Protein AF-A0A7C1A0F2-F1 (afdb_monomer_lite)

Foldseek 3Di:
DQVCVVVVDDPPWDWDADQQQQWIFTVDPTDIDHGDHDDPVVVQQVVLVHDVSSCVVPVVPDD

Secondary structure (DSSP, 8-state):
--TTHHHH--TT-EEEEETTTTEEEEETTTEEEE-PPPPHHHHHHHHTTSHHHHHHHHS----

Radius of gyration: 15.67 Å; chains: 1; bounding box: 32×18×43 Å

pLDDT: mean 88.23, std 8.45, range [61.31, 96.0]

Sequence (63 aa):
KCPDIIKKVHQSDLIKINLQDGLITLYNPERKISIEKYPPQLLSILKNEGLILYLKKYKKYCH

Structure (mmCIF, N/CA/C/O backbone):
data_AF-A0A7C1A0F2-F1
#
_entry.id   AF-A0A7C1A0F2-F1
#
loop_
_atom_site.group_PDB
_atom_site.id
_atom_site.type_symbol
_atom_site.label_atom_id
_atom_site.label_alt_id
_atom_site.label_comp_id
_atom_site.label_asym_id
_atom_site.label_entity_id
_atom_site.label_seq_id
_atom_site.pdbx_PDB_ins_code
_atom_site.Cartn_x
_atom_site.Cartn_y
_atom_site.Cartn_z
_atom_site.occupancy
_atom_site.B_iso_or_equiv
_atom_site.auth_seq_id
_atom_site.auth_comp_id
_atom_site.auth_asym_id
_atom_site.auth_atom_id
_atom_site.pdbx_PDB_model_num
ATOM 1 N N . LYS A 1 1 ? 2.639 -10.141 4.795 1.00 67.69 1 LYS A N 1
ATOM 2 C CA . LYS A 1 1 ? 1.182 -10.505 4.870 1.00 67.69 1 LYS A CA 1
ATOM 3 C C . LYS A 1 1 ? 0.524 -9.861 6.106 1.00 67.69 1 LYS A C 1
ATOM 5 O O . LYS A 1 1 ? 1.242 -9.603 7.059 1.00 67.69 1 LYS A O 1
ATOM 10 N N . CYS A 1 2 ? -0.799 -9.624 6.123 1.00 79.44 2 CYS A N 1
ATOM 11 C CA . CYS A 1 2 ? -1.545 -9.149 7.311 1.00 79.44 2 CYS A CA 1
ATOM 12 C C . CYS A 1 2 ? -2.806 -10.009 7.548 1.00 79.44 2 CYS A C 1
ATOM 14 O O . CYS A 1 2 ? -3.897 -9.624 7.138 1.00 79.44 2 CYS A O 1
ATOM 16 N N . PRO A 1 3 ? -2.666 -11.213 8.124 1.00 75.94 3 PRO A N 1
ATOM 17 C CA . PRO A 1 3 ? -3.771 -12.172 8.219 1.00 75.94 3 PRO A CA 1
ATOM 18 C C . PRO A 1 3 ? -4.916 -11.686 9.121 1.00 75.94 3 PRO A C 1
ATOM 20 O O . PRO A 1 3 ? -6.078 -11.967 8.844 1.00 75.94 3 PRO A O 1
ATOM 23 N N . ASP A 1 4 ? -4.610 -10.902 10.155 1.00 82.88 4 ASP A N 1
ATOM 24 C CA . ASP A 1 4 ? -5.613 -10.430 11.116 1.00 82.88 4 ASP A CA 1
ATOM 25 C C . ASP A 1 4 ? -6.424 -9.227 10.629 1.00 82.88 4 ASP A C 1
ATOM 27 O O . ASP A 1 4 ? -7.326 -8.779 11.335 1.00 82.88 4 ASP A O 1
ATOM 31 N N . ILE A 1 5 ? -6.129 -8.686 9.442 1.00 83.50 5 ILE A N 1
ATOM 32 C CA . ILE A 1 5 ? -6.816 -7.485 8.960 1.00 83.50 5 ILE A CA 1
ATOM 33 C C . ILE A 1 5 ? -8.309 -7.721 8.749 1.00 83.50 5 ILE A C 1
ATOM 35 O O . ILE A 1 5 ? -9.116 -6.875 9.112 1.00 83.50 5 ILE A O 1
ATOM 39 N N . ILE A 1 6 ? -8.679 -8.912 8.275 1.00 82.12 6 ILE A N 1
ATOM 40 C CA . ILE A 1 6 ? -10.074 -9.305 8.036 1.00 82.12 6 ILE A CA 1
ATOM 41 C C . ILE A 1 6 ? -10.875 -9.313 9.348 1.00 82.12 6 ILE A C 1
ATOM 43 O O . ILE A 1 6 ? -12.073 -9.068 9.341 1.00 82.12 6 ILE A O 1
ATOM 47 N N . LYS A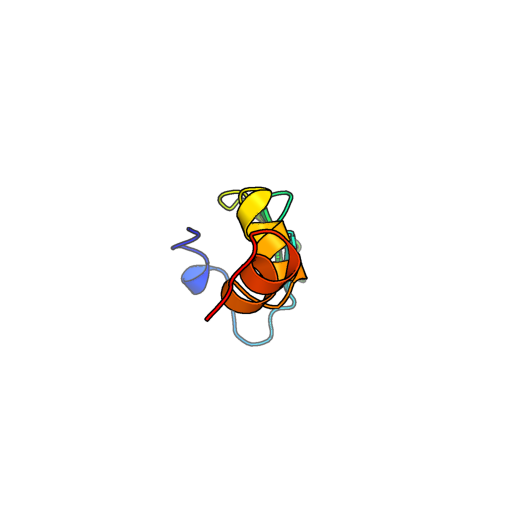 1 7 ? -10.219 -9.553 10.491 1.00 83.31 7 LYS A N 1
ATOM 48 C CA . LYS A 1 7 ? -10.863 -9.526 11.814 1.00 83.31 7 LYS A CA 1
ATOM 49 C C . LYS A 1 7 ? -10.962 -8.117 12.407 1.00 83.31 7 LYS A C 1
ATOM 51 O O . LYS A 1 7 ? -11.687 -7.929 13.377 1.00 83.31 7 LYS A O 1
ATOM 56 N N . LYS A 1 8 ? -10.176 -7.162 11.899 1.00 79.88 8 LYS A N 1
ATOM 57 C CA . LYS A 1 8 ? -9.994 -5.821 12.486 1.00 79.88 8 LYS A CA 1
ATOM 58 C C . LYS A 1 8 ? -10.667 -4.704 11.697 1.00 79.88 8 LYS A C 1
ATOM 60 O O . LYS A 1 8 ? -10.779 -3.607 12.231 1.00 79.88 8 LYS A O 1
ATOM 65 N N . VAL A 1 9 ? -11.037 -4.974 10.450 1.00 85.19 9 VAL A N 1
ATOM 66 C CA . VAL A 1 9 ? -11.612 -4.006 9.520 1.00 85.19 9 VAL A CA 1
ATOM 67 C C . VAL A 1 9 ? -13.056 -4.383 9.250 1.00 85.19 9 VAL A C 1
ATOM 69 O O . VAL A 1 9 ? -13.347 -5.527 8.898 1.00 85.19 9 VAL A O 1
ATOM 72 N N . HIS A 1 10 ? -13.944 -3.413 9.390 1.00 85.38 10 HIS A N 1
ATOM 73 C CA . HIS A 1 10 ? -15.349 -3.538 9.050 1.00 85.38 10 HIS A CA 1
ATOM 74 C C . HIS A 1 10 ? -15.635 -2.900 7.690 1.00 85.38 10 HIS A C 1
ATOM 76 O O . HIS A 1 10 ? -14.891 -2.058 7.180 1.00 85.38 10 HIS A O 1
ATOM 82 N N . GLN A 1 11 ? -16.731 -3.328 7.068 1.00 84.06 11 GLN A N 1
ATOM 83 C CA . GLN A 1 11 ? -17.222 -2.673 5.864 1.00 84.06 11 GLN A CA 1
ATOM 84 C C . GLN A 1 11 ? -17.521 -1.199 6.177 1.00 84.06 11 GLN A C 1
ATOM 86 O O . GLN A 1 11 ? -18.108 -0.901 7.213 1.00 84.06 11 GLN A O 1
ATOM 91 N N . SER A 1 12 ? -17.133 -0.307 5.263 1.00 86.25 12 SER A N 1
ATOM 92 C CA . SER A 1 12 ? -17.231 1.159 5.394 1.00 86.25 12 SER A CA 1
ATOM 93 C C . SER A 1 12 ? -16.183 1.826 6.292 1.00 86.25 12 SER A C 1
ATOM 95 O O . SER A 1 12 ? -16.194 3.054 6.396 1.00 86.25 12 SER A O 1
ATOM 97 N N . ASP A 1 13 ? -15.242 1.073 6.873 1.00 88.62 13 ASP A N 1
ATOM 98 C CA . ASP A 1 13 ? -14.096 1.677 7.555 1.00 88.62 13 ASP A CA 1
ATOM 99 C C . ASP A 1 13 ? -13.251 2.489 6.569 1.00 88.62 13 ASP A C 1
ATOM 101 O O . ASP A 1 13 ? -12.928 2.050 5.459 1.00 88.62 13 ASP A O 1
ATOM 105 N N . LEU A 1 14 ? -12.837 3.678 7.003 1.00 91.31 14 LEU A N 1
ATOM 106 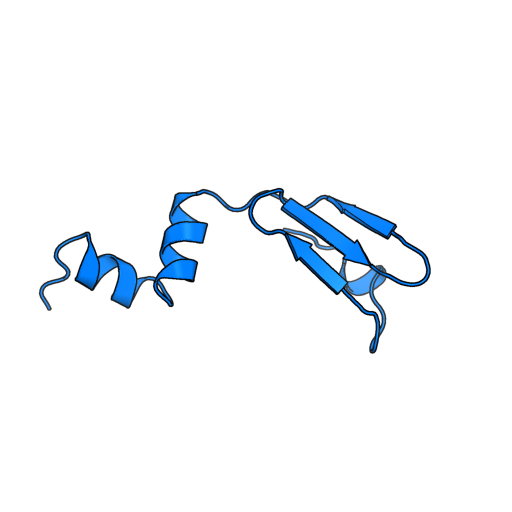C CA . LEU A 1 14 ? -11.864 4.474 6.271 1.00 91.31 14 LEU A CA 1
ATOM 107 C C . LEU A 1 14 ? -10.461 3.984 6.615 1.00 91.31 14 LEU A C 1
ATOM 109 O O . LEU A 1 14 ? -10.068 3.931 7.783 1.00 91.31 14 LEU A O 1
ATOM 113 N N . ILE A 1 15 ? -9.692 3.661 5.578 1.00 92.31 15 ILE A N 1
ATOM 114 C CA . ILE A 1 15 ? -8.363 3.072 5.713 1.00 92.31 15 ILE A CA 1
ATOM 115 C C . ILE A 1 15 ? -7.360 3.880 4.900 1.00 92.31 15 ILE A C 1
ATOM 117 O O . ILE A 1 15 ? -7.577 4.161 3.722 1.00 92.31 15 ILE A O 1
ATOM 121 N N . LYS A 1 16 ? -6.216 4.198 5.501 1.00 94.19 16 LYS A N 1
ATOM 122 C CA . LYS A 1 16 ? -5.031 4.686 4.793 1.00 94.19 16 LYS A CA 1
ATOM 123 C C . LYS A 1 16 ? -3.951 3.618 4.825 1.00 94.19 16 LYS A C 1
ATOM 125 O O . LYS A 1 16 ? -3.531 3.188 5.894 1.00 94.19 16 LYS A O 1
ATOM 130 N N . ILE A 1 17 ? -3.480 3.216 3.650 1.00 93.06 17 ILE A N 1
ATOM 131 C CA . ILE A 1 17 ? -2.437 2.199 3.498 1.00 93.06 17 ILE A CA 1
ATOM 132 C C . ILE A 1 17 ? -1.162 2.879 3.003 1.00 93.06 17 ILE A C 1
ATOM 134 O O . ILE A 1 17 ? -1.161 3.548 1.972 1.00 93.06 17 ILE A O 1
ATOM 138 N N . ASN A 1 18 ? -0.064 2.684 3.725 1.00 94.31 18 ASN A N 1
ATOM 139 C CA . ASN A 1 18 ? 1.275 3.081 3.321 1.00 94.31 18 ASN A CA 1
ATOM 140 C C . ASN A 1 18 ? 2.119 1.823 3.084 1.00 94.31 18 ASN A C 1
ATOM 142 O O . ASN A 1 18 ? 2.603 1.188 4.019 1.00 94.31 18 ASN A O 1
ATOM 146 N N . LEU A 1 19 ? 2.288 1.461 1.811 1.00 93.00 19 LEU A N 1
ATOM 147 C CA . LEU A 1 19 ? 3.039 0.269 1.402 1.00 93.00 19 LEU A CA 1
ATOM 148 C C . LEU A 1 19 ? 4.552 0.407 1.638 1.00 93.00 19 LEU A C 1
ATOM 150 O O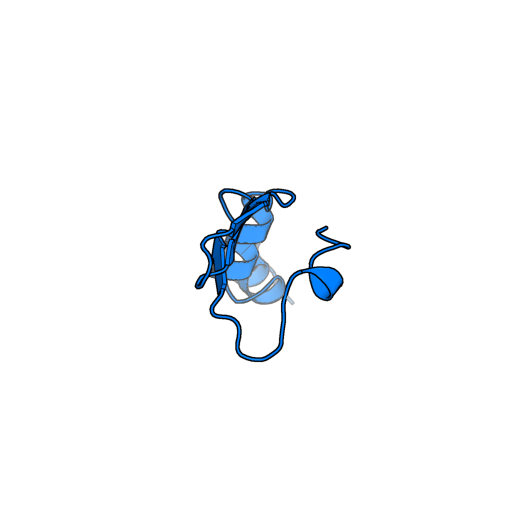 . LEU A 1 19 ? 5.226 -0.597 1.863 1.00 93.00 19 LEU A O 1
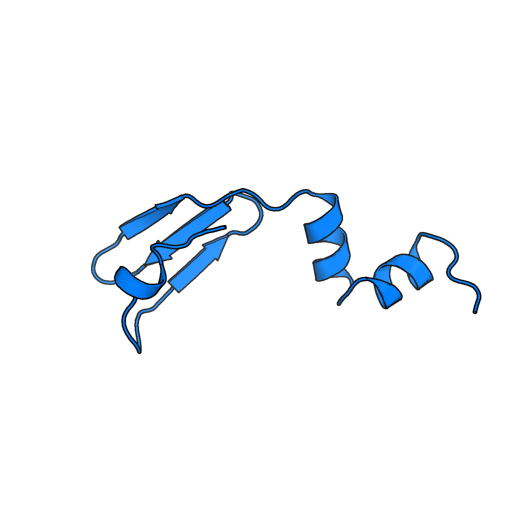ATOM 154 N N . GLN A 1 20 ? 5.078 1.635 1.590 1.00 94.12 20 GLN A N 1
ATOM 155 C CA . GLN A 1 20 ? 6.500 1.920 1.781 1.00 94.12 20 GLN A CA 1
ATOM 156 C C . GLN A 1 20 ? 6.910 1.736 3.243 1.00 94.12 20 GLN A C 1
ATOM 158 O O . GLN A 1 20 ? 7.901 1.067 3.535 1.00 94.12 20 GLN A O 1
ATOM 163 N N . ASP A 1 21 ? 6.108 2.269 4.161 1.00 93.88 21 ASP A N 1
ATOM 164 C CA . ASP A 1 21 ? 6.363 2.150 5.596 1.00 93.88 21 ASP A CA 1
ATOM 165 C C . ASP A 1 21 ? 5.779 0.868 6.196 1.00 93.88 21 ASP A C 1
ATOM 167 O O . ASP A 1 21 ? 6.094 0.532 7.337 1.00 93.88 21 ASP A O 1
ATOM 171 N N . GLY A 1 22 ? 4.974 0.130 5.425 1.00 92.81 22 GLY A N 1
ATOM 172 C CA . GLY A 1 22 ? 4.308 -1.086 5.881 1.00 92.81 22 GLY A CA 1
ATOM 173 C C . GLY A 1 22 ? 3.301 -0.786 6.986 1.00 92.81 22 GLY A C 1
ATOM 174 O O . GLY A 1 22 ? 3.304 -1.437 8.026 1.00 92.81 22 GLY A O 1
ATOM 175 N N . LEU A 1 23 ? 2.447 0.218 6.786 1.00 93.62 23 LEU A N 1
ATOM 176 C CA . LEU A 1 23 ? 1.509 0.673 7.807 1.00 93.62 23 LEU A CA 1
ATOM 177 C C . LEU A 1 23 ? 0.098 0.813 7.249 1.00 93.62 23 LEU A C 1
ATOM 179 O O . LEU A 1 23 ? -0.104 1.362 6.167 1.00 93.62 23 LEU A O 1
ATOM 183 N N . ILE A 1 24 ? -0.882 0.365 8.022 1.00 92.69 24 ILE A N 1
ATOM 184 C CA . ILE A 1 24 ? -2.301 0.572 7.755 1.00 92.69 24 ILE A CA 1
ATOM 185 C C . ILE A 1 24 ? -2.890 1.366 8.918 1.00 92.69 24 ILE A C 1
ATOM 187 O O . ILE A 1 24 ? -2.793 0.943 10.068 1.00 92.69 24 ILE A O 1
ATOM 191 N N . THR A 1 25 ? -3.501 2.507 8.620 1.00 93.12 25 THR A N 1
ATOM 192 C CA . THR A 1 25 ? -4.216 3.341 9.587 1.00 93.12 25 THR A CA 1
ATOM 193 C C . T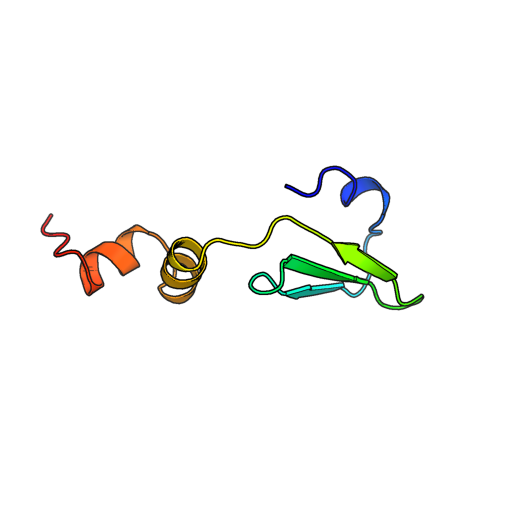HR A 1 25 ? -5.712 3.217 9.336 1.00 93.12 25 THR A C 1
ATOM 195 O O . THR A 1 25 ? -6.173 3.525 8.239 1.00 93.12 25 THR A O 1
ATOM 198 N N . LEU A 1 26 ? -6.456 2.775 10.344 1.00 91.50 26 LEU A N 1
ATOM 199 C CA . LEU A 1 26 ? -7.916 2.805 10.386 1.00 91.50 26 LEU A CA 1
ATOM 200 C C . LEU A 1 26 ? -8.355 4.084 11.083 1.00 91.50 26 LEU A C 1
ATOM 202 O O . LEU A 1 26 ? -7.751 4.451 12.091 1.00 91.50 26 LEU A O 1
ATOM 206 N N . TYR A 1 27 ? -9.378 4.747 10.557 1.00 88.62 27 TYR A N 1
ATOM 207 C CA . TYR A 1 27 ? -9.947 5.949 11.160 1.00 88.62 27 TYR A CA 1
ATOM 208 C C . TYR A 1 27 ? -11.257 5.619 11.877 1.00 88.62 27 TYR A C 1
ATOM 210 O O . TYR A 1 27 ? -12.034 4.802 11.397 1.00 88.62 27 TYR A O 1
ATOM 218 N N . ASN A 1 28 ? -11.509 6.310 12.993 1.00 81.12 28 ASN A N 1
ATOM 219 C CA . ASN A 1 28 ? -12.725 6.209 13.811 1.00 81.12 28 ASN A CA 1
ATOM 220 C C . ASN A 1 28 ? -12.979 4.825 14.449 1.00 81.12 28 ASN A C 1
ATOM 222 O O . ASN A 1 28 ? -13.895 4.120 14.035 1.00 81.12 28 ASN A O 1
ATOM 226 N N . PRO A 1 29 ? -12.260 4.451 15.528 1.00 84.00 29 PRO A N 1
ATOM 227 C CA . PRO A 1 29 ? -11.170 5.171 16.201 1.00 84.00 29 PRO A CA 1
ATOM 228 C C . PRO A 1 29 ? -9.817 4.982 15.497 1.00 84.00 29 PRO A C 1
ATOM 230 O O . PRO A 1 29 ? -9.605 3.975 14.825 1.00 84.00 29 PRO A O 1
ATOM 233 N N . GLU A 1 30 ? -8.880 5.924 15.674 1.00 89.75 30 GLU A N 1
ATOM 234 C CA . GLU A 1 30 ? -7.558 5.814 15.041 1.00 89.75 30 GLU A CA 1
ATOM 235 C C . GLU A 1 30 ? -6.804 4.577 15.556 1.00 89.75 30 GLU A C 1
ATOM 237 O O . GLU A 1 30 ? -6.459 4.480 16.736 1.00 89.75 30 GLU A O 1
ATOM 242 N N . ARG A 1 31 ? -6.544 3.614 14.666 1.00 89.44 31 ARG A N 1
ATOM 243 C CA . ARG A 1 31 ? -5.773 2.399 14.969 1.00 89.44 31 ARG A CA 1
ATOM 244 C C . ARG A 1 31 ? -4.727 2.161 13.896 1.00 89.44 31 ARG A C 1
ATOM 246 O O . ARG A 1 31 ? -5.014 2.236 12.706 1.00 89.44 31 ARG A O 1
ATOM 253 N N . LYS A 1 32 ? -3.511 1.829 14.324 1.00 90.81 32 LYS A N 1
ATOM 254 C CA . LYS A 1 32 ? -2.376 1.551 13.440 1.00 90.81 32 LYS A CA 1
ATOM 255 C C . LYS A 1 32 ? -2.051 0.064 13.458 1.00 90.81 32 LYS A C 1
ATOM 257 O O . LYS A 1 32 ? -1.898 -0.531 14.522 1.00 90.81 32 LYS A O 1
ATOM 262 N N . ILE A 1 33 ? -1.945 -0.531 12.278 1.00 90.62 33 ILE A N 1
ATOM 263 C CA . ILE A 1 33 ? -1.612 -1.938 12.074 1.00 90.62 33 ILE A CA 1
ATOM 264 C C . ILE A 1 33 ? -0.329 -1.990 11.252 1.00 90.62 33 ILE A C 1
ATOM 266 O O . ILE A 1 33 ? -0.288 -1.513 10.119 1.00 90.62 33 ILE A O 1
ATOM 270 N N . SER A 1 34 ? 0.719 -2.567 11.837 1.00 90.94 34 SER A N 1
ATOM 271 C CA . SER A 1 34 ? 1.968 -2.823 11.123 1.00 90.94 34 SER A CA 1
ATOM 272 C C . SER A 1 34 ? 1.802 -4.018 10.190 1.00 90.94 34 SER A C 1
ATOM 274 O O . SER A 1 34 ? 1.196 -5.032 10.553 1.00 90.94 34 SER A O 1
ATOM 276 N N . ILE A 1 35 ? 2.343 -3.892 8.986 1.00 90.69 35 ILE A N 1
ATOM 277 C CA . ILE A 1 35 ? 2.417 -4.947 7.988 1.00 90.69 35 ILE A CA 1
ATOM 278 C C . ILE A 1 35 ? 3.852 -5.065 7.486 1.00 90.69 35 ILE A C 1
ATOM 280 O O . ILE A 1 35 ? 4.678 -4.167 7.623 1.00 90.69 35 ILE A O 1
ATOM 284 N N . GLU A 1 36 ? 4.143 -6.195 6.862 1.00 90.88 36 GLU A N 1
ATOM 285 C CA . GLU A 1 36 ? 5.391 -6.370 6.133 1.00 90.88 36 GLU A CA 1
ATOM 286 C C . GLU A 1 36 ? 5.553 -5.277 5.065 1.00 90.88 36 GLU A C 1
ATOM 288 O O . GLU A 1 36 ? 4.667 -5.073 4.228 1.00 90.88 36 GLU A O 1
ATOM 293 N N . LYS A 1 37 ? 6.685 -4.567 5.119 1.00 92.12 37 LYS A N 1
ATOM 294 C CA . LYS A 1 37 ? 7.020 -3.500 4.173 1.00 92.12 37 LYS A CA 1
ATOM 295 C C . LYS A 1 37 ? 7.204 -4.072 2.778 1.00 92.12 37 LYS A C 1
ATOM 297 O O . LYS A 1 37 ? 7.814 -5.127 2.606 1.00 92.12 37 LYS A O 1
ATOM 302 N N . TYR A 1 38 ? 6.726 -3.348 1.774 1.00 94.06 38 TYR A N 1
ATOM 303 C CA . TYR A 1 38 ? 6.908 -3.785 0.398 1.00 94.06 38 TYR A CA 1
ATOM 304 C C . TYR A 1 38 ? 8.353 -3.517 -0.035 1.00 94.06 38 TYR A C 1
ATOM 306 O O . TYR A 1 38 ? 8.839 -2.395 0.132 1.00 94.06 38 TYR A O 1
ATOM 314 N N . PRO A 1 39 ? 9.046 -4.505 -0.629 1.00 94.69 39 PRO A N 1
ATOM 315 C CA . PRO A 1 39 ? 10.382 -4.286 -1.162 1.00 94.69 39 PRO A CA 1
ATOM 316 C C . PRO A 1 39 ? 10.390 -3.136 -2.187 1.00 94.69 39 PRO A C 1
ATOM 318 O O . PRO A 1 39 ? 9.460 -3.038 -2.996 1.00 94.69 39 PRO A O 1
ATOM 321 N N . PRO A 1 40 ? 11.450 -2.306 -2.250 1.00 94.75 40 PRO A N 1
ATOM 322 C CA . PRO A 1 40 ? 11.524 -1.179 -3.188 1.00 94.75 40 PRO A CA 1
ATOM 323 C C . PRO A 1 40 ? 11.338 -1.571 -4.661 1.00 94.75 40 PRO A C 1
ATOM 325 O O . PRO A 1 40 ? 10.756 -0.825 -5.452 1.00 94.75 40 PRO A O 1
ATOM 328 N N . GLN A 1 41 ? 11.798 -2.767 -5.035 1.00 92.94 41 GLN A N 1
ATOM 329 C CA . GLN A 1 41 ? 11.619 -3.310 -6.383 1.00 92.94 41 GLN A CA 1
ATOM 330 C C . GLN A 1 41 ? 10.139 -3.561 -6.697 1.00 92.94 41 GLN A C 1
ATOM 332 O O . GLN A 1 41 ? 9.676 -3.207 -7.779 1.00 92.94 41 GLN A O 1
ATOM 337 N N . LEU A 1 42 ? 9.374 -4.092 -5.738 1.00 94.94 42 LEU A N 1
ATOM 338 C CA . LEU A 1 42 ? 7.942 -4.329 -5.904 1.00 94.94 42 LEU A CA 1
ATOM 339 C C . LEU A 1 42 ? 7.166 -3.010 -5.993 1.00 94.94 42 LEU A C 1
ATOM 341 O O . LEU A 1 42 ? 6.309 -2.864 -6.860 1.00 94.94 42 LEU A O 1
ATOM 345 N N . LEU A 1 43 ? 7.519 -2.015 -5.173 1.00 96.00 43 LEU A N 1
ATOM 346 C CA . LEU A 1 43 ? 6.961 -0.662 -5.294 1.00 96.00 43 LEU A CA 1
ATOM 347 C C . LEU A 1 43 ? 7.243 -0.052 -6.674 1.00 96.00 43 LEU A C 1
ATOM 349 O O . LEU A 1 43 ? 6.374 0.600 -7.246 1.00 96.00 43 LEU A O 1
ATOM 353 N N . SER A 1 44 ? 8.437 -0.278 -7.227 1.00 94.81 44 SER A N 1
ATOM 354 C CA . SER A 1 44 ? 8.793 0.202 -8.569 1.00 94.81 44 SER A CA 1
ATOM 355 C C . SER A 1 44 ? 7.966 -0.478 -9.659 1.00 94.81 44 SER A C 1
ATOM 357 O O . SER A 1 44 ? 7.536 0.186 -10.598 1.00 94.81 44 SER A O 1
ATOM 359 N N . ILE A 1 45 ? 7.703 -1.778 -9.519 1.00 95.75 45 ILE A N 1
ATOM 360 C CA . ILE A 1 45 ? 6.827 -2.531 -10.423 1.00 95.75 45 ILE A CA 1
ATOM 361 C C . ILE A 1 45 ? 5.397 -1.978 -10.374 1.00 95.75 45 ILE A C 1
ATOM 363 O O . ILE A 1 45 ? 4.829 -1.670 -11.418 1.00 95.75 45 ILE A O 1
ATOM 367 N N . LEU A 1 46 ? 4.840 -1.787 -9.173 1.00 95.38 46 LEU A N 1
ATOM 368 C CA . LEU A 1 46 ? 3.488 -1.244 -8.983 1.00 95.38 46 LEU A CA 1
ATOM 369 C C . LEU A 1 46 ? 3.356 0.186 -9.527 1.00 95.38 46 LEU A C 1
ATOM 371 O O . LEU A 1 46 ? 2.366 0.505 -10.176 1.00 95.38 46 LEU A O 1
ATOM 375 N N . LYS A 1 47 ? 4.377 1.034 -9.330 1.00 95.38 47 LYS A N 1
ATOM 376 C CA . LYS A 1 47 ? 4.442 2.385 -9.920 1.00 95.38 47 LYS A CA 1
ATOM 377 C C . LYS A 1 47 ? 4.492 2.386 -11.449 1.00 95.38 47 LYS A C 1
ATOM 379 O O . LYS A 1 47 ? 4.164 3.398 -12.051 1.00 95.38 47 LYS A O 1
ATOM 384 N N . ASN A 1 48 ? 4.930 1.291 -12.067 1.00 95.56 48 ASN A N 1
ATOM 385 C CA . ASN A 1 48 ? 4.910 1.110 -13.519 1.00 95.56 48 ASN A CA 1
ATOM 386 C C . ASN A 1 48 ? 3.746 0.206 -13.945 1.00 95.56 48 ASN A C 1
ATOM 388 O O . ASN A 1 48 ? 3.876 -0.519 -14.923 1.00 95.56 48 ASN A O 1
ATOM 392 N N . GLU A 1 49 ? 2.636 0.228 -13.196 1.00 94.25 49 GLU A N 1
ATOM 393 C CA . GLU A 1 49 ? 1.362 -0.423 -13.544 1.00 94.25 49 GLU A CA 1
ATOM 394 C C . GLU A 1 49 ? 1.433 -1.956 -13.664 1.00 94.25 49 GLU A C 1
ATOM 396 O O . GLU A 1 49 ? 0.483 -2.605 -14.096 1.00 94.25 49 GLU A O 1
ATOM 401 N N . GLY A 1 50 ? 2.541 -2.567 -13.241 1.00 95.31 50 GLY A N 1
ATOM 402 C CA . GLY A 1 50 ? 2.714 -4.011 -13.239 1.00 95.31 50 GLY A CA 1
ATOM 403 C C . GLY A 1 50 ? 4.041 -4.478 -13.821 1.00 95.31 50 GLY A C 1
ATOM 404 O O . GLY A 1 50 ? 4.870 -3.718 -14.326 1.00 95.31 50 GLY A O 1
ATOM 405 N N . LEU A 1 51 ? 4.259 -5.789 -13.712 1.00 94.38 51 LEU A N 1
ATOM 406 C CA . LEU A 1 51 ? 5.553 -6.402 -13.999 1.00 94.38 51 LEU A CA 1
ATOM 407 C C . LEU A 1 51 ? 5.942 -6.272 -15.474 1.00 94.38 51 LEU A C 1
ATOM 409 O O . LEU A 1 51 ? 7.065 -5.884 -15.776 1.00 94.38 51 LEU A O 1
ATOM 413 N N . ILE A 1 52 ? 5.019 -6.565 -16.391 1.00 93.19 52 ILE A N 1
ATOM 414 C CA . ILE A 1 52 ? 5.309 -6.562 -17.831 1.00 93.19 52 ILE A CA 1
ATOM 415 C C . ILE A 1 52 ? 5.725 -5.167 -18.308 1.00 93.19 52 ILE A C 1
ATOM 417 O O . ILE A 1 52 ? 6.729 -5.027 -19.005 1.00 93.19 52 ILE A O 1
ATOM 421 N N . LEU A 1 53 ? 4.996 -4.128 -17.899 1.00 93.94 53 LEU A N 1
ATOM 422 C CA . LEU A 1 53 ? 5.296 -2.743 -18.263 1.00 93.94 53 LEU A CA 1
ATOM 423 C C . LEU A 1 53 ? 6.623 -2.273 -17.652 1.00 93.94 53 LEU A C 1
ATOM 425 O O . LEU A 1 53 ? 7.447 -1.681 -18.353 1.00 93.94 53 LEU A O 1
ATOM 429 N N . TYR A 1 54 ? 6.894 -2.629 -16.393 1.00 94.69 54 TYR A N 1
ATOM 430 C CA . TYR A 1 54 ? 8.195 -2.396 -15.764 1.00 94.69 54 TYR A CA 1
ATOM 431 C C . TYR A 1 54 ? 9.353 -3.041 -16.551 1.00 94.69 54 TYR A C 1
ATOM 433 O O . TYR A 1 54 ? 10.373 -2.393 -16.804 1.00 94.69 54 TYR A O 1
ATOM 441 N N . LEU A 1 55 ? 9.203 -4.299 -16.982 1.00 93.25 55 LEU A N 1
ATOM 442 C CA . LEU A 1 55 ? 10.235 -5.011 -17.743 1.00 93.25 55 LEU A CA 1
ATOM 443 C C . LEU A 1 55 ? 10.441 -4.418 -19.144 1.00 93.25 55 LEU A C 1
ATOM 445 O O . LEU A 1 55 ? 11.591 -4.249 -19.557 1.00 93.25 55 LEU A O 1
ATOM 449 N N . LYS A 1 56 ? 9.362 -4.050 -19.849 1.00 90.94 56 LYS A N 1
ATOM 450 C CA . LYS A 1 56 ? 9.434 -3.339 -21.141 1.00 90.94 56 LYS A CA 1
ATOM 451 C C . LYS A 1 56 ? 10.228 -2.043 -21.025 1.00 90.94 56 LYS A C 1
ATOM 453 O O . LYS A 1 56 ? 11.078 -1.775 -21.867 1.00 90.94 56 LYS A O 1
ATOM 458 N N . LYS A 1 57 ? 9.999 -1.280 -19.957 1.00 90.12 57 LYS A N 1
ATOM 459 C CA . LYS A 1 57 ? 10.640 0.021 -19.751 1.00 90.12 57 LYS A CA 1
ATOM 460 C C . LYS A 1 57 ? 12.110 -0.068 -19.335 1.00 90.12 57 LYS A C 1
ATOM 462 O O . LYS A 1 57 ? 12.910 0.733 -19.805 1.00 90.12 57 LYS A O 1
ATOM 467 N N . TYR A 1 58 ? 12.475 -1.008 -18.458 1.00 87.56 58 TYR A N 1
ATOM 468 C CA . TYR A 1 58 ? 13.797 -0.999 -17.808 1.00 87.56 58 TYR A CA 1
ATOM 469 C C . TYR A 1 58 ? 14.666 -2.229 -18.068 1.00 87.56 58 TYR A C 1
ATOM 471 O O . TYR A 1 58 ? 15.886 -2.138 -17.956 1.00 87.56 58 TYR A O 1
ATOM 479 N N . LYS A 1 59 ? 14.076 -3.385 -18.384 1.00 75.00 59 LYS A N 1
ATOM 480 C CA . LYS A 1 59 ? 14.810 -4.658 -18.499 1.00 75.00 59 LYS A CA 1
ATOM 481 C C . LYS A 1 59 ? 14.898 -5.196 -19.925 1.00 75.00 59 LYS A C 1
ATOM 483 O O . LYS A 1 59 ? 15.240 -6.360 -20.092 1.00 75.00 59 LYS A O 1
ATOM 488 N N . LYS A 1 60 ? 14.637 -4.353 -20.935 1.00 66.62 60 LYS A N 1
ATOM 489 C CA . LYS A 1 60 ? 14.634 -4.741 -22.357 1.00 66.62 60 LYS A CA 1
ATOM 490 C C . LYS A 1 60 ? 13.793 -6.001 -22.578 1.00 66.62 60 LYS A C 1
ATOM 492 O O . LYS A 1 60 ? 14.288 -7.026 -23.034 1.00 66.62 60 LYS A O 1
ATOM 497 N N . TYR A 1 61 ? 12.517 -5.933 -22.207 1.00 68.44 61 TYR A N 1
ATOM 498 C CA . TYR A 1 61 ? 11.564 -6.974 -22.578 1.00 68.44 61 TYR A CA 1
ATOM 499 C C . TYR A 1 61 ? 11.288 -6.874 -24.085 1.00 68.44 61 TYR A C 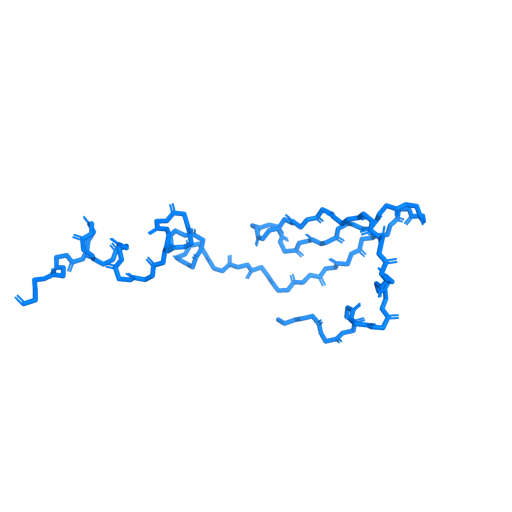1
ATOM 501 O O . TYR A 1 61 ? 10.381 -6.159 -24.511 1.00 68.44 61 TYR A O 1
ATOM 509 N N . CYS A 1 62 ? 12.127 -7.529 -24.884 1.00 62.31 62 CYS A N 1
ATOM 510 C CA . CYS A 1 62 ? 11.877 -7.766 -26.300 1.00 62.31 62 CYS A CA 1
ATOM 511 C C . CYS A 1 62 ? 11.085 -9.068 -26.405 1.00 62.31 62 CYS A C 1
ATOM 513 O O . CYS A 1 62 ? 11.550 -10.101 -25.923 1.00 62.31 62 CYS A O 1
ATOM 515 N N . HIS A 1 63 ? 9.873 -8.978 -26.947 1.00 61.31 63 HIS A N 1
ATOM 516 C CA . HIS A 1 63 ? 9.020 -10.133 -27.192 1.00 61.31 63 HIS A CA 1
ATOM 517 C C . HIS A 1 63 ? 9.290 -10.715 -28.577 1.00 61.31 63 HIS A C 1
ATOM 519 O O . HIS A 1 63 ? 9.616 -9.907 -29.476 1.00 61.31 63 HIS A O 1
#